Protein AF-A0A0Q9HS92-F1 (afdb_monomer)

pLDDT: mean 76.42, std 17.5, range [39.0, 96.06]

Structure (mmCIF, N/CA/C/O backbone):
data_AF-A0A0Q9HS92-F1
#
_entry.id   AF-A0A0Q9HS92-F1
#
loop_
_atom_site.group_PDB
_atom_site.id
_atom_site.type_symbol
_atom_site.label_atom_id
_atom_site.label_alt_id
_atom_site.label_comp_id
_atom_site.label_asym_id
_atom_site.label_entity_id
_atom_site.label_seq_id
_atom_site.pdbx_PDB_ins_code
_atom_site.Cartn_x
_atom_site.Cartn_y
_atom_site.Cartn_z
_atom_site.occupancy
_atom_site.B_iso_or_equiv
_atom_site.auth_seq_id
_atom_site.auth_comp_id
_atom_site.auth_asym_id
_atom_site.auth_atom_id
_atom_site.pdbx_PDB_model_num
ATOM 1 N N . MET A 1 1 ? 25.343 27.371 7.744 1.00 40.22 1 MET A N 1
ATOM 2 C CA . MET A 1 1 ? 24.075 26.756 7.301 1.00 40.22 1 MET A CA 1
ATOM 3 C C . MET A 1 1 ? 24.129 25.307 7.742 1.00 40.22 1 MET A C 1
ATOM 5 O O . MET A 1 1 ? 25.080 24.631 7.381 1.00 40.22 1 MET A O 1
ATOM 9 N N . SER A 1 2 ? 23.231 24.892 8.635 1.00 44.06 2 SER A N 1
ATOM 10 C CA . SER A 1 2 ? 23.207 23.528 9.172 1.00 44.06 2 SER A CA 1
ATOM 11 C C . SER A 1 2 ? 22.471 22.638 8.180 1.00 44.06 2 SER A C 1
ATOM 13 O O . SER A 1 2 ? 21.306 22.900 7.894 1.00 44.06 2 SER A O 1
ATOM 15 N N . ILE A 1 3 ? 23.149 21.631 7.636 1.00 43.81 3 ILE A N 1
ATOM 16 C CA . ILE A 1 3 ? 22.512 20.588 6.833 1.00 43.81 3 ILE A CA 1
ATOM 17 C C . ILE A 1 3 ? 21.849 19.653 7.845 1.00 43.81 3 ILE A C 1
ATOM 19 O O . ILE A 1 3 ? 22.536 18.981 8.612 1.00 43.81 3 ILE A O 1
ATOM 23 N N . SER A 1 4 ? 20.523 19.697 7.935 1.00 39.50 4 SER A N 1
ATOM 24 C CA . SER A 1 4 ? 19.773 18.700 8.698 1.00 39.50 4 SER A CA 1
ATOM 25 C C . SER A 1 4 ? 19.992 17.328 8.052 1.00 39.50 4 SER A C 1
ATOM 27 O O . SER A 1 4 ? 19.950 17.252 6.822 1.00 39.50 4 SER A O 1
ATOM 29 N N . PRO A 1 5 ? 20.210 16.248 8.824 1.00 45.06 5 PRO A N 1
ATOM 30 C CA . PRO A 1 5 ? 20.205 14.907 8.258 1.00 45.06 5 PRO A CA 1
ATOM 31 C C . PRO A 1 5 ? 18.816 14.651 7.667 1.00 45.06 5 PRO A C 1
ATOM 33 O O . PRO A 1 5 ? 17.815 14.690 8.385 1.00 45.06 5 PRO A O 1
ATOM 36 N N . MET A 1 6 ? 18.750 14.456 6.350 1.00 45.31 6 MET A N 1
ATOM 37 C CA . MET A 1 6 ? 17.564 13.911 5.698 1.00 45.31 6 MET A CA 1
ATOM 38 C C . MET A 1 6 ? 17.391 12.509 6.274 1.00 45.31 6 MET A C 1
ATOM 40 O O . MET A 1 6 ? 18.280 11.673 6.136 1.00 45.31 6 MET A O 1
ATOM 44 N N . ALA A 1 7 ? 16.313 12.281 7.019 1.00 49.25 7 ALA A N 1
ATOM 45 C CA . ALA A 1 7 ? 15.985 10.943 7.479 1.00 49.25 7 ALA A CA 1
ATOM 46 C C . ALA A 1 7 ? 15.823 10.051 6.238 1.00 49.25 7 ALA A C 1
ATOM 48 O O . ALA A 1 7 ? 14.990 10.348 5.385 1.00 49.25 7 ALA A O 1
ATOM 49 N N . GLU A 1 8 ? 16.646 9.010 6.123 1.00 54.28 8 GLU A N 1
ATOM 50 C CA . GLU A 1 8 ? 16.580 8.021 5.045 1.00 54.28 8 GLU A CA 1
ATOM 51 C C . GLU A 1 8 ? 15.210 7.332 5.086 1.00 54.28 8 GLU A C 1
ATOM 53 O O . GLU A 1 8 ? 14.957 6.451 5.916 1.00 54.28 8 GLU A O 1
ATOM 58 N N . SER A 1 9 ? 14.281 7.765 4.232 1.00 57.53 9 SER A N 1
ATOM 59 C CA . SER A 1 9 ? 13.028 7.038 4.055 1.00 57.53 9 SER A CA 1
ATOM 60 C C . SER A 1 9 ? 13.346 5.701 3.390 1.00 57.53 9 SER A C 1
ATOM 62 O O . SER A 1 9 ? 13.921 5.663 2.310 1.00 57.53 9 SER A O 1
ATOM 64 N N . LYS A 1 10 ? 12.960 4.590 4.028 1.00 71.00 10 LYS A N 1
ATOM 65 C CA . LYS A 1 10 ? 13.141 3.225 3.490 1.00 71.00 10 LYS A CA 1
ATOM 66 C C . LYS A 1 10 ? 12.086 2.839 2.451 1.00 71.00 10 LYS A C 1
ATOM 68 O O . LYS A 1 10 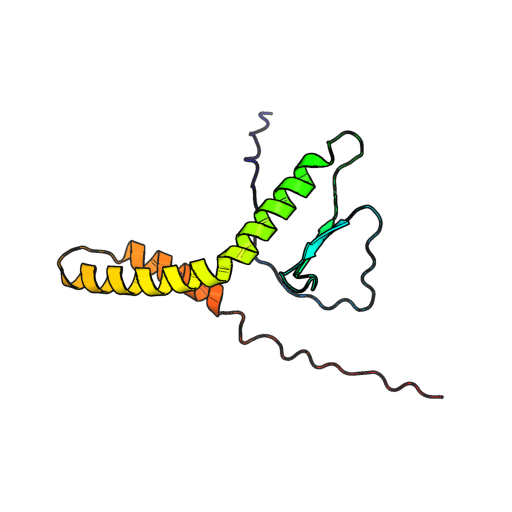? 12.043 1.689 2.025 1.00 71.00 10 LYS A O 1
ATOM 73 N N . HIS A 1 11 ? 11.181 3.756 2.126 1.00 74.94 11 HIS A N 1
ATOM 74 C CA . HIS A 1 11 ? 10.033 3.519 1.266 1.00 74.94 11 HIS A CA 1
ATOM 75 C C . HIS A 1 11 ? 9.757 4.748 0.416 1.00 74.94 11 HIS A C 1
ATOM 77 O O . HIS A 1 11 ? 9.928 5.883 0.874 1.00 74.94 11 HIS A O 1
ATOM 83 N N . THR A 1 12 ? 9.223 4.512 -0.776 1.00 74.12 12 THR A N 1
ATOM 84 C CA . THR A 1 12 ? 8.822 5.604 -1.656 1.00 74.12 12 THR A CA 1
ATOM 85 C C . THR A 1 12 ? 7.573 6.281 -1.101 1.00 74.12 12 THR A C 1
ATOM 87 O O . THR A 1 12 ? 6.546 5.640 -0.861 1.00 74.12 12 THR A O 1
ATOM 90 N N . GLU A 1 13 ? 7.662 7.591 -0.885 1.00 79.00 13 GLU A N 1
ATOM 91 C CA . GLU A 1 13 ? 6.562 8.385 -0.345 1.00 79.00 13 GLU A CA 1
ATOM 92 C C . GLU A 1 13 ? 5.372 8.426 -1.323 1.00 79.00 13 GLU A C 1
ATOM 94 O O . GLU A 1 13 ? 5.530 8.420 -2.545 1.00 79.00 13 GLU A O 1
ATOM 99 N N . GLY A 1 14 ? 4.153 8.419 -0.781 1.00 75.69 14 GLY A N 1
ATOM 100 C CA . GLY A 1 14 ? 2.914 8.573 -1.550 1.00 75.69 14 GLY A CA 1
ATOM 101 C C . GLY A 1 14 ? 2.446 10.034 -1.651 1.00 75.69 14 GLY A C 1
ATOM 10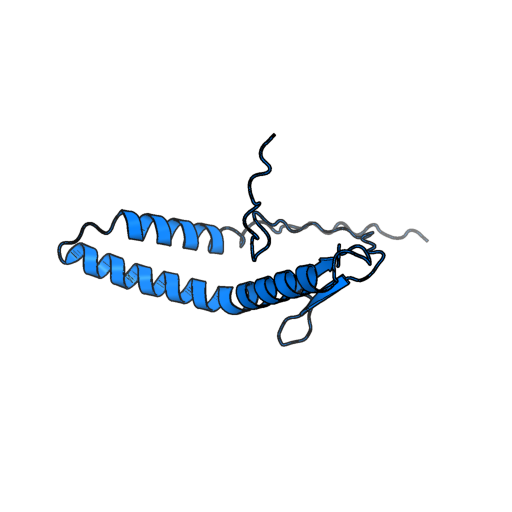2 O O . GLY A 1 14 ? 3.049 10.914 -1.036 1.00 75.69 14 GLY A O 1
ATOM 103 N N . PRO A 1 15 ? 1.319 10.308 -2.343 1.00 80.62 15 PRO A N 1
ATOM 104 C CA . PRO A 1 15 ? 0.427 9.353 -3.010 1.00 80.62 15 PRO A CA 1
ATOM 105 C C . PRO A 1 15 ? 0.942 8.897 -4.386 1.00 80.62 15 PRO A C 1
ATOM 107 O O . PRO A 1 15 ? 1.519 9.681 -5.135 1.00 80.62 15 PRO A O 1
ATOM 110 N N . TRP A 1 16 ? 0.692 7.634 -4.741 1.00 81.12 16 TRP A N 1
ATOM 111 C CA . TRP A 1 16 ? 1.017 7.083 -6.063 1.00 81.12 16 TRP A CA 1
ATOM 112 C C . TRP A 1 16 ? -0.196 7.179 -6.994 1.00 81.12 16 TRP A C 1
ATOM 114 O O . TRP A 1 16 ? -1.336 7.044 -6.551 1.00 81.12 16 TRP A O 1
ATOM 124 N N . HIS A 1 17 ? 0.045 7.404 -8.283 1.00 82.69 17 HIS A N 1
ATOM 125 C CA . HIS A 1 17 ? -0.984 7.432 -9.322 1.00 82.69 17 HIS A CA 1
ATOM 126 C C . HIS A 1 17 ? -0.568 6.538 -10.493 1.00 82.69 17 HIS A C 1
ATOM 128 O O . HIS A 1 17 ? 0.618 6.294 -10.708 1.00 82.69 17 HIS A O 1
ATOM 134 N N . VAL A 1 18 ? -1.553 6.041 -11.240 1.00 84.75 18 VAL A N 1
ATOM 135 C CA . VAL A 1 18 ? -1.328 5.242 -12.448 1.00 84.75 18 VAL A CA 1
ATOM 136 C C . VAL A 1 18 ? -1.525 6.141 -13.660 1.00 84.75 18 VAL A C 1
ATOM 138 O O . VAL A 1 18 ? -2.599 6.711 -13.839 1.00 84.75 18 VAL A O 1
ATOM 141 N N . GLU A 1 19 ? -0.503 6.241 -14.504 1.00 87.31 19 GLU A N 1
ATOM 142 C CA . GLU A 1 19 ? -0.573 6.944 -15.783 1.00 87.31 19 GLU A CA 1
ATOM 143 C C . GLU A 1 19 ? -0.244 5.974 -16.920 1.00 87.31 19 GLU A C 1
ATOM 145 O O . GLU A 1 19 ? 0.777 5.283 -16.900 1.00 87.31 19 GLU A O 1
ATOM 150 N N . TYR A 1 20 ? -1.116 5.914 -17.929 1.00 87.44 20 TYR A N 1
ATOM 151 C CA . TYR A 1 20 ? -0.821 5.185 -19.155 1.00 87.44 20 TYR A CA 1
ATOM 152 C C . TYR A 1 20 ? -0.017 6.077 -20.098 1.00 87.44 20 TYR A C 1
ATOM 154 O O . TYR A 1 20 ? -0.526 7.076 -20.602 1.00 87.44 20 TYR A O 1
ATOM 162 N N . SER A 1 21 ? 1.219 5.677 -20.385 1.00 87.31 21 SER A N 1
ATOM 163 C CA . SER A 1 21 ? 2.061 6.342 -21.374 1.00 87.31 21 SER A CA 1
ATOM 164 C C . SER A 1 21 ? 2.447 5.353 -22.479 1.00 87.31 21 SER A C 1
ATOM 166 O O . SER A 1 21 ? 3.320 4.508 -22.264 1.00 87.31 21 SER A O 1
ATOM 168 N N . PRO A 1 22 ? 1.837 5.438 -23.682 1.00 88.38 22 PRO A N 1
ATOM 169 C CA . PRO A 1 22 ? 2.133 4.518 -24.787 1.00 88.38 22 PRO A CA 1
ATOM 170 C C . PRO A 1 22 ? 3.565 4.672 -25.317 1.00 88.38 22 PRO A C 1
ATOM 172 O O . PRO 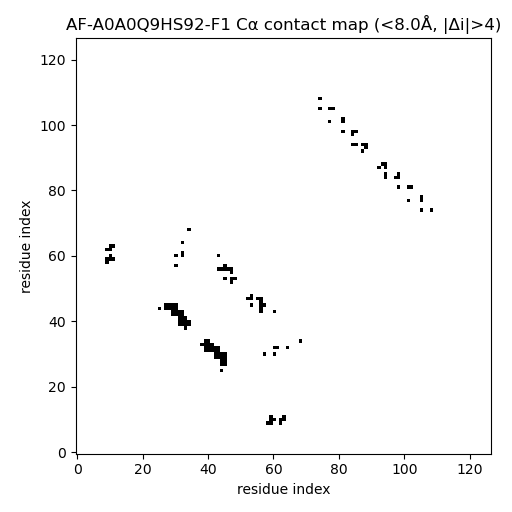A 1 22 ? 4.080 3.792 -25.999 1.00 88.38 22 PRO A O 1
ATOM 175 N N . ASN A 1 23 ? 4.211 5.795 -24.998 1.00 90.25 23 ASN A N 1
ATOM 176 C CA . ASN A 1 23 ? 5.542 6.154 -25.471 1.00 90.25 23 ASN A CA 1
ATOM 177 C C . ASN A 1 23 ? 6.591 6.137 -24.352 1.00 90.25 23 ASN A C 1
ATOM 179 O O . ASN A 1 23 ? 7.669 6.710 -24.527 1.00 90.25 23 ASN A O 1
ATOM 183 N N . PHE A 1 24 ? 6.300 5.510 -23.207 1.00 84.00 24 PHE A N 1
ATOM 184 C CA . PHE A 1 24 ? 7.259 5.427 -22.112 1.00 84.00 24 PHE A CA 1
ATOM 185 C C . PHE A 1 24 ? 8.543 4.717 -22.563 1.00 84.00 24 PHE A C 1
ATOM 187 O O . PHE A 1 24 ? 8.521 3.584 -23.049 1.00 84.00 24 PHE A O 1
ATOM 194 N N . ARG A 1 25 ? 9.683 5.396 -22.400 1.00 82.81 25 ARG A N 1
ATOM 195 C CA . ARG A 1 25 ? 11.016 4.837 -22.641 1.00 82.81 25 ARG A CA 1
ATOM 196 C C . ARG A 1 25 ? 11.913 5.170 -21.457 1.00 82.81 25 ARG A C 1
ATOM 198 O O . ARG A 1 25 ? 12.199 6.338 -21.221 1.00 82.81 25 ARG A O 1
ATOM 205 N N . SER A 1 26 ? 12.392 4.142 -20.765 1.00 79.31 26 SER A N 1
ATOM 206 C CA . SER A 1 26 ? 13.465 4.277 -19.778 1.00 79.31 26 SER A CA 1
ATOM 207 C C . SER A 1 26 ? 14.827 4.113 -20.465 1.00 79.31 26 SER A C 1
ATOM 209 O O . SER A 1 26 ? 14.973 3.286 -21.369 1.00 79.31 26 SER A O 1
ATOM 211 N N . ARG A 1 27 ? 15.822 4.910 -20.065 1.00 79.62 27 ARG A N 1
ATOM 212 C CA . ARG A 1 27 ? 17.233 4.749 -20.452 1.00 79.62 27 ARG A CA 1
ATOM 213 C C . ARG A 1 27 ? 18.055 4.578 -19.178 1.00 79.62 27 ARG A C 1
ATOM 215 O O . ARG A 1 27 ? 17.885 5.363 -18.256 1.00 79.62 27 ARG A O 1
ATOM 222 N N . GLY A 1 28 ? 18.970 3.611 -19.171 1.00 80.62 28 GLY A N 1
ATOM 223 C CA . GLY A 1 28 ? 19.799 3.286 -18.007 1.00 80.62 28 GLY A CA 1
ATOM 224 C C . GLY A 1 28 ? 19.345 2.013 -17.295 1.00 80.62 28 GLY A C 1
ATOM 225 O O . GLY A 1 28 ? 18.489 1.280 -17.797 1.00 80.62 28 GLY A O 1
ATOM 226 N N . ASN A 1 29 ? 19.950 1.746 -16.140 1.00 82.56 29 ASN A N 1
ATOM 227 C CA . ASN A 1 29 ? 19.597 0.603 -15.306 1.00 82.56 29 ASN A CA 1
ATOM 228 C C . ASN A 1 29 ? 18.246 0.858 -14.615 1.00 82.56 29 ASN A C 1
ATOM 230 O O . ASN A 1 29 ? 17.908 1.976 -14.229 1.00 82.56 29 ASN A O 1
ATOM 234 N N . THR A 1 30 ? 17.417 -0.176 -14.505 1.00 85.69 30 THR A N 1
ATOM 235 C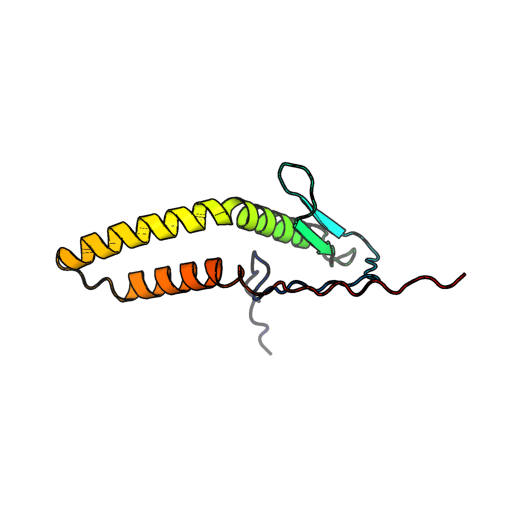 CA . THR A 1 30 ? 16.093 -0.094 -13.875 1.00 85.69 30 THR A CA 1
ATOM 236 C C . THR A 1 30 ? 15.839 -1.387 -13.118 1.00 85.69 30 THR A C 1
ATOM 238 O O . THR A 1 30 ? 15.954 -2.475 -13.684 1.00 85.69 30 THR A O 1
ATOM 241 N N . HIS A 1 31 ? 15.467 -1.272 -11.849 1.00 86.88 31 HIS A N 1
ATOM 242 C CA . HIS A 1 31 ? 14.953 -2.385 -11.071 1.00 86.88 31 HIS A CA 1
ATOM 243 C C . HIS A 1 31 ? 13.490 -2.626 -11.440 1.00 86.88 31 HIS A C 1
ATOM 245 O O . HIS A 1 31 ? 12.692 -1.695 -11.551 1.00 86.88 31 HIS A O 1
ATOM 251 N N . ILE A 1 32 ? 13.126 -3.890 -11.632 1.00 89.31 32 ILE A N 1
ATOM 252 C CA . ILE A 1 32 ? 11.749 -4.287 -11.921 1.00 89.31 32 ILE A CA 1
ATOM 253 C C . ILE A 1 32 ? 11.246 -5.086 -10.725 1.00 89.31 32 ILE A C 1
ATOM 255 O O . ILE A 1 32 ? 11.773 -6.158 -10.424 1.00 89.31 32 ILE A O 1
ATOM 259 N N . VAL A 1 33 ? 10.219 -4.570 -10.053 1.00 89.81 33 VAL A N 1
ATOM 260 C CA . VAL A 1 33 ? 9.519 -5.289 -8.987 1.00 89.81 33 VAL A CA 1
ATOM 261 C C . VAL A 1 33 ? 8.499 -6.208 -9.644 1.00 89.81 33 VAL A C 1
ATOM 263 O O . VAL A 1 33 ? 7.602 -5.749 -10.351 1.00 89.81 33 VAL A O 1
ATOM 266 N N . LEU A 1 34 ? 8.654 -7.510 -9.428 1.00 92.12 34 LEU A N 1
ATOM 267 C CA . LEU A 1 34 ? 7.814 -8.553 -10.011 1.00 92.12 34 LEU A CA 1
ATOM 268 C C . LEU A 1 34 ? 6.923 -9.186 -8.938 1.00 92.12 34 LEU A C 1
ATOM 270 O O . LEU A 1 34 ? 7.353 -9.351 -7.797 1.00 92.12 34 LEU A O 1
ATOM 274 N N . ASN A 1 35 ? 5.708 -9.588 -9.310 1.00 90.38 35 ASN A N 1
ATOM 275 C CA . ASN A 1 35 ? 4.869 -10.434 -8.461 1.00 90.38 35 ASN A CA 1
ATOM 276 C C . ASN A 1 35 ? 5.303 -11.920 -8.528 1.00 90.38 35 ASN A C 1
ATOM 278 O O . ASN A 1 35 ? 6.242 -12.277 -9.247 1.00 90.38 35 ASN A O 1
ATOM 282 N N . GLY A 1 36 ? 4.599 -12.799 -7.802 1.00 87.25 36 GLY A N 1
ATOM 283 C CA . GLY A 1 36 ? 4.876 -14.245 -7.785 1.00 87.25 36 GLY A CA 1
ATOM 284 C C . GLY A 1 36 ? 4.804 -14.926 -9.161 1.00 87.25 36 GLY A C 1
ATOM 285 O O . GLY A 1 36 ? 5.553 -15.867 -9.416 1.00 87.25 36 GLY A O 1
ATOM 286 N N . ASP A 1 37 ? 3.990 -14.392 -10.072 1.00 93.00 37 ASP A N 1
ATOM 287 C CA . ASP A 1 37 ? 3.817 -14.877 -11.449 1.00 93.00 37 ASP A CA 1
ATOM 288 C C . ASP A 1 37 ? 4.760 -14.190 -12.457 1.00 93.00 37 ASP A C 1
ATOM 290 O O . ASP A 1 37 ? 4.680 -14.421 -13.663 1.00 93.00 37 ASP A O 1
ATOM 294 N N . ARG A 1 38 ? 5.686 -13.353 -11.972 1.00 89.75 38 ARG A N 1
ATOM 295 C CA . ARG A 1 38 ? 6.641 -12.563 -12.768 1.00 89.75 38 ARG A CA 1
ATOM 296 C C . ARG A 1 38 ? 6.009 -11.480 -13.651 1.00 89.75 38 ARG A C 1
ATOM 298 O O . ARG A 1 38 ? 6.646 -11.024 -14.601 1.00 89.75 38 ARG A O 1
ATOM 305 N N . TYR A 1 39 ? 4.809 -11.013 -13.316 1.00 90.06 39 TYR A N 1
ATOM 306 C CA . TYR A 1 39 ? 4.256 -9.783 -13.880 1.00 90.06 39 TYR A CA 1
ATOM 307 C C . TYR A 1 39 ? 4.866 -8.549 -13.194 1.00 90.06 39 TYR A C 1
ATOM 309 O O . TYR A 1 39 ? 5.021 -8.548 -11.968 1.00 90.06 39 TYR A O 1
ATOM 317 N N . PRO A 1 40 ? 5.216 -7.493 -13.953 1.00 89.94 40 PRO A N 1
ATOM 318 C CA . PRO A 1 40 ? 5.768 -6.267 -13.389 1.00 89.94 40 PRO A CA 1
ATOM 319 C C . PRO A 1 40 ? 4.709 -5.496 -12.597 1.00 89.94 40 PRO A C 1
ATOM 321 O O . PRO A 1 40 ? 3.655 -5.153 -13.126 1.00 89.94 40 PRO A O 1
ATOM 324 N N . ALA A 1 41 ? 5.020 -5.212 -11.333 1.00 87.62 41 ALA A N 1
ATOM 325 C CA . ALA A 1 41 ? 4.209 -4.397 -10.432 1.00 87.62 41 ALA A CA 1
ATOM 326 C C . ALA A 1 41 ? 4.722 -2.949 -10.343 1.00 87.62 41 ALA A C 1
ATOM 328 O O . ALA A 1 41 ? 3.928 -2.027 -10.189 1.00 87.62 41 ALA A O 1
ATOM 329 N N . ALA A 1 42 ? 6.039 -2.744 -10.457 1.00 88.12 42 ALA A N 1
ATOM 330 C CA . ALA A 1 42 ? 6.655 -1.419 -10.492 1.00 88.12 42 ALA A CA 1
ATOM 331 C C . ALA A 1 42 ? 7.988 -1.440 -11.255 1.00 88.12 42 ALA A C 1
ATOM 333 O O . ALA A 1 42 ? 8.686 -2.458 -11.290 1.00 88.12 42 ALA A O 1
ATOM 334 N N . MET A 1 43 ? 8.353 -0.298 -11.836 1.00 87.19 43 MET A N 1
ATOM 335 C CA . MET A 1 43 ? 9.670 -0.050 -12.424 1.00 87.19 43 MET A CA 1
ATOM 336 C C . MET A 1 43 ? 10.332 1.082 -11.643 1.00 87.19 43 MET A C 1
ATOM 338 O O . MET A 1 43 ? 9.788 2.182 -11.584 1.00 87.19 43 MET A O 1
ATOM 342 N N . VAL A 1 44 ? 11.487 0.806 -11.042 1.00 85.31 44 VAL A N 1
ATOM 343 C CA . VAL A 1 44 ? 12.237 1.757 -10.220 1.00 85.31 44 VAL A CA 1
ATOM 344 C C . VAL A 1 44 ? 13.556 2.053 -10.934 1.00 85.31 44 VAL A C 1
ATOM 346 O O . VAL A 1 44 ? 14.405 1.162 -11.021 1.00 85.31 44 VAL A O 1
ATOM 349 N N . PRO A 1 45 ? 13.737 3.242 -11.529 1.00 81.00 45 PRO A N 1
ATOM 350 C CA . PRO A 1 45 ? 15.029 3.630 -12.095 1.00 81.00 45 PRO A CA 1
ATOM 351 C C . PRO A 1 45 ? 16.134 3.523 -11.036 1.00 81.00 45 PRO A C 1
ATOM 353 O O . PRO A 1 45 ? 15.954 3.966 -9.904 1.00 81.00 45 PRO A O 1
ATOM 356 N N . ALA A 1 46 ? 17.274 2.943 -11.413 1.00 77.19 46 ALA A N 1
ATOM 357 C CA . ALA A 1 46 ? 18.472 2.979 -10.585 1.00 77.19 46 ALA A CA 1
ATOM 358 C C . ALA A 1 46 ? 19.091 4.372 -10.768 1.00 77.19 46 ALA A C 1
ATOM 360 O O . ALA A 1 46 ? 19.796 4.616 -11.747 1.00 77.19 46 ALA A O 1
ATOM 361 N N . TRP A 1 47 ? 18.710 5.325 -9.912 1.00 66.88 47 TRP A N 1
ATOM 362 C CA . TRP A 1 47 ? 19.155 6.725 -9.995 1.00 66.88 47 TRP A CA 1
ATOM 363 C C . TRP A 1 47 ? 20.601 6.940 -9.540 1.00 66.88 47 TRP A C 1
ATOM 365 O O . TRP A 1 47 ? 21.076 8.075 -9.550 1.00 66.88 47 TRP A O 1
ATOM 375 N N . ASP A 1 48 ? 21.305 5.879 -9.170 1.00 62.72 48 ASP A N 1
ATOM 376 C CA . ASP A 1 48 ? 22.617 5.996 -8.560 1.00 62.72 48 ASP A CA 1
ATOM 377 C C . ASP A 1 48 ? 23.642 6.406 -9.627 1.00 62.72 48 ASP A C 1
ATOM 379 O O . ASP A 1 48 ? 23.854 5.725 -10.639 1.00 62.72 48 ASP A O 1
ATOM 383 N N . ALA A 1 49 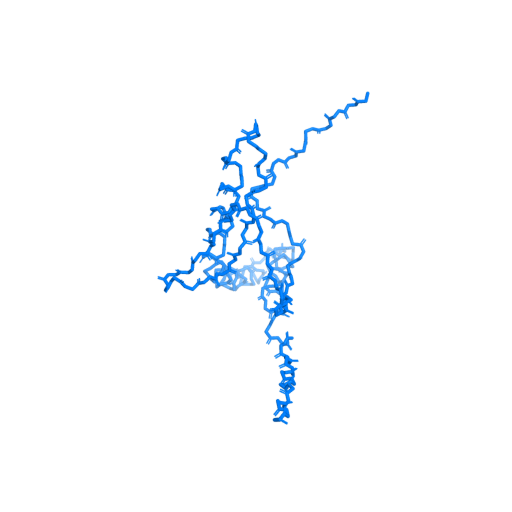? 24.269 7.570 -9.428 1.00 55.69 49 ALA A N 1
ATOM 384 C CA . ALA A 1 49 ? 25.455 7.924 -10.188 1.00 55.69 49 ALA A CA 1
ATOM 385 C C . ALA A 1 49 ? 26.542 6.870 -9.895 1.00 55.69 49 ALA A C 1
ATOM 387 O O . ALA A 1 49 ? 26.578 6.333 -8.787 1.00 55.69 49 ALA A O 1
ATOM 388 N N . PRO A 1 50 ? 27.473 6.587 -10.828 1.00 56.09 50 PRO A N 1
ATOM 389 C CA . PRO A 1 50 ? 28.510 5.562 -10.642 1.00 56.09 50 PRO A CA 1
ATOM 390 C C . PRO A 1 50 ? 29.352 5.702 -9.358 1.00 56.09 50 PRO A C 1
ATOM 392 O O . PRO A 1 50 ? 30.051 4.763 -8.986 1.00 56.09 50 PRO A O 1
ATOM 395 N N . GLU A 1 51 ? 29.314 6.870 -8.709 1.00 54.53 51 GLU A N 1
ATOM 396 C CA . GLU A 1 51 ? 30.067 7.213 -7.499 1.00 54.53 51 GLU A CA 1
ATOM 397 C C . GLU A 1 51 ? 29.224 7.180 -6.204 1.00 54.53 51 GLU A C 1
ATOM 399 O O . GLU A 1 51 ? 29.811 7.170 -5.124 1.00 54.53 51 GLU A O 1
ATOM 404 N N . ASP A 1 52 ? 27.888 7.094 -6.290 1.00 55.88 52 ASP A N 1
ATOM 405 C CA . ASP A 1 52 ? 26.967 7.175 -5.136 1.00 55.88 52 ASP A CA 1
ATOM 406 C C . ASP A 1 52 ? 26.505 5.799 -4.611 1.00 55.88 52 ASP A C 1
ATOM 408 O O . ASP A 1 52 ? 25.820 5.712 -3.594 1.00 55.88 52 ASP A O 1
ATOM 412 N N . GLY A 1 53 ? 26.950 4.717 -5.260 1.00 52.78 53 GLY A N 1
ATOM 413 C CA . GLY A 1 53 ? 26.688 3.335 -4.860 1.00 52.78 53 GLY A CA 1
ATOM 414 C C . GLY A 1 53 ? 25.302 2.849 -5.284 1.00 52.78 53 GLY A C 1
ATOM 415 O O . GLY A 1 53 ? 24.293 3.296 -4.757 1.00 52.78 53 GLY A O 1
ATOM 416 N N . GLU A 1 54 ? 25.263 1.853 -6.177 1.00 58.44 54 GLU A N 1
ATOM 417 C CA . GLU A 1 54 ? 24.042 1.163 -6.657 1.00 58.44 54 GLU A CA 1
ATOM 418 C C . GLU A 1 54 ? 23.209 0.466 -5.546 1.00 58.44 54 GLU A C 1
ATOM 420 O O . GLU A 1 54 ? 22.245 -0.252 -5.817 1.00 58.44 54 GLU A O 1
ATOM 425 N N . GLU A 1 55 ? 23.619 0.591 -4.284 1.00 62.78 55 GLU A N 1
ATOM 426 C CA . GLU A 1 55 ? 23.067 -0.140 -3.145 1.00 62.78 55 GLU A CA 1
ATOM 427 C C . GLU A 1 55 ? 21.762 0.500 -2.640 1.00 62.78 55 GLU A C 1
ATOM 429 O O . GLU A 1 55 ? 20.818 -0.215 -2.302 1.00 62.78 55 GLU A O 1
ATOM 434 N N . TYR A 1 56 ? 21.643 1.833 -2.686 1.00 68.38 56 TYR A N 1
ATOM 435 C CA . TYR A 1 56 ? 20.498 2.548 -2.114 1.00 68.38 56 TYR A CA 1
ATOM 436 C C . TYR A 1 56 ? 19.199 2.356 -2.910 1.00 68.38 56 TYR A C 1
ATOM 438 O O . TYR A 1 56 ? 18.161 2.038 -2.319 1.00 68.38 56 TYR A O 1
ATOM 446 N N . ALA A 1 57 ? 19.233 2.478 -4.244 1.00 73.62 57 ALA A N 1
ATOM 447 C CA . ALA A 1 57 ? 18.032 2.288 -5.062 1.00 73.62 57 ALA A CA 1
ATOM 448 C C . ALA A 1 57 ? 17.538 0.830 -5.038 1.00 73.62 57 ALA A C 1
ATOM 450 O O . ALA A 1 57 ? 16.330 0.567 -5.057 1.00 73.62 57 ALA A O 1
ATOM 451 N N . ALA A 1 58 ? 18.461 -0.132 -4.952 1.00 80.88 58 ALA A N 1
ATOM 452 C CA . ALA A 1 58 ? 18.128 -1.546 -4.839 1.00 80.88 58 ALA A CA 1
ATOM 453 C C . ALA A 1 58 ? 17.469 -1.872 -3.487 1.00 80.88 58 ALA A C 1
ATOM 455 O O . ALA A 1 58 ? 16.479 -2.611 -3.443 1.00 80.88 58 ALA A O 1
ATOM 456 N N . GLU A 1 59 ? 17.980 -1.314 -2.387 1.00 84.69 59 GLU A N 1
ATOM 457 C CA . GLU A 1 59 ? 17.402 -1.494 -1.054 1.00 84.69 59 GLU A CA 1
ATOM 458 C C . GLU A 1 59 ? 16.004 -0.883 -0.931 1.00 84.69 59 GLU A C 1
ATOM 460 O O . GLU A 1 59 ? 15.094 -1.552 -0.429 1.00 84.69 59 GLU A O 1
ATOM 465 N N . GLU A 1 60 ? 15.797 0.339 -1.433 1.00 82.88 60 GLU A N 1
ATOM 466 C CA . GLU A 1 60 ? 14.475 0.973 -1.453 1.00 82.88 60 GLU A CA 1
ATOM 467 C C . GLU A 1 60 ? 13.489 0.151 -2.302 1.00 82.88 60 GLU A C 1
ATOM 469 O O . GLU A 1 60 ? 12.371 -0.143 -1.863 1.00 82.88 60 GLU A O 1
ATOM 474 N N . ALA A 1 61 ? 13.909 -0.319 -3.484 1.00 85.75 61 ALA A N 1
ATOM 475 C CA . ALA A 1 61 ? 13.082 -1.170 -4.338 1.00 85.75 61 ALA A CA 1
ATOM 476 C C . ALA A 1 61 ? 12.699 -2.492 -3.647 1.00 85.75 61 ALA A C 1
ATOM 478 O O . ALA A 1 61 ? 11.544 -2.923 -3.728 1.00 85.75 61 ALA A O 1
ATOM 479 N N . LEU A 1 62 ? 13.630 -3.125 -2.925 1.00 89.62 62 LEU A N 1
ATOM 480 C CA . LEU A 1 62 ? 13.361 -4.329 -2.133 1.00 89.62 62 LEU A CA 1
ATOM 481 C C . LEU A 1 62 ? 12.410 -4.053 -0.964 1.00 89.62 62 LEU A C 1
ATOM 483 O O . LEU A 1 62 ? 11.518 -4.861 -0.689 1.00 89.62 62 LEU A O 1
ATOM 487 N N . ALA A 1 63 ? 12.580 -2.930 -0.269 1.00 87.81 63 ALA A N 1
ATOM 488 C CA . ALA A 1 63 ? 11.705 -2.528 0.822 1.00 87.81 63 ALA A CA 1
ATOM 489 C C . ALA A 1 63 ? 10.275 -2.254 0.325 1.00 87.81 63 ALA A C 1
ATOM 491 O O . ALA A 1 63 ? 9.314 -2.740 0.926 1.00 87.81 63 ALA A O 1
ATOM 492 N N . ASN A 1 64 ? 10.129 -1.573 -0.813 1.00 87.19 64 ASN A N 1
ATOM 493 C CA . ASN A 1 64 ? 8.848 -1.376 -1.490 1.00 87.19 64 ASN A CA 1
ATOM 494 C C . ASN A 1 64 ? 8.225 -2.703 -1.942 1.00 87.19 64 ASN A C 1
ATOM 496 O O . ASN A 1 64 ? 7.033 -2.915 -1.736 1.00 87.19 64 ASN A O 1
ATOM 500 N N . ALA A 1 65 ? 9.015 -3.629 -2.496 1.00 90.69 65 ALA A N 1
ATOM 501 C CA . ALA A 1 65 ? 8.525 -4.946 -2.903 1.00 90.69 65 ALA A CA 1
ATOM 502 C C . ALA A 1 65 ? 7.943 -5.734 -1.719 1.00 90.69 65 ALA A C 1
ATOM 504 O O . ALA A 1 65 ? 6.862 -6.313 -1.829 1.00 90.69 65 ALA A O 1
ATOM 505 N N . ARG A 1 66 ? 8.622 -5.714 -0.562 1.00 92.56 66 ARG A N 1
ATOM 506 C CA . ARG A 1 66 ? 8.118 -6.329 0.678 1.00 92.56 66 ARG A CA 1
ATOM 507 C C . ARG A 1 66 ? 6.827 -5.668 1.154 1.00 92.56 66 ARG A C 1
ATOM 509 O O . ARG A 1 66 ? 5.911 -6.373 1.563 1.00 92.56 66 ARG A O 1
ATOM 516 N N . LEU A 1 67 ? 6.747 -4.338 1.086 1.00 89.00 67 LEU A N 1
ATOM 517 C CA . LEU A 1 67 ? 5.555 -3.593 1.486 1.00 89.00 67 LEU A CA 1
ATOM 518 C C . LEU A 1 67 ? 4.352 -3.917 0.587 1.00 89.00 67 LEU A C 1
ATOM 520 O O . LEU A 1 67 ? 3.275 -4.203 1.100 1.00 89.00 67 LEU A O 1
ATOM 524 N N . ILE A 1 68 ? 4.546 -3.936 -0.736 1.00 89.19 68 ILE A N 1
ATOM 525 C CA . ILE A 1 68 ? 3.513 -4.315 -1.713 1.00 89.19 68 ILE A CA 1
ATOM 526 C C . ILE A 1 68 ? 3.039 -5.750 -1.457 1.00 89.19 68 ILE A C 1
ATOM 528 O O . ILE A 1 68 ? 1.837 -5.999 -1.428 1.00 89.19 68 ILE A O 1
ATOM 532 N N . ALA A 1 69 ? 3.970 -6.683 -1.230 1.00 90.94 69 ALA A N 1
ATOM 533 C CA . ALA A 1 69 ? 3.639 -8.079 -0.954 1.00 90.94 69 ALA A CA 1
ATOM 534 C C . ALA A 1 69 ? 2.838 -8.253 0.348 1.00 90.94 69 ALA A C 1
ATOM 536 O O . ALA A 1 69 ? 1.930 -9.076 0.393 1.00 90.94 69 ALA A O 1
ATOM 537 N N . ALA A 1 70 ? 3.142 -7.469 1.387 1.00 91.75 70 ALA A N 1
ATOM 538 C CA . ALA A 1 70 ? 2.436 -7.515 2.666 1.00 91.75 70 ALA A CA 1
ATOM 539 C C . ALA A 1 70 ? 1.099 -6.750 2.663 1.00 91.75 70 ALA A C 1
ATOM 541 O O . ALA A 1 70 ? 0.306 -6.917 3.586 1.00 91.75 70 ALA A O 1
ATOM 542 N N . ALA A 1 71 ? 0.835 -5.898 1.666 1.00 91.38 71 ALA A N 1
ATOM 543 C CA . ALA A 1 71 ? -0.319 -4.998 1.670 1.00 91.38 71 ALA A CA 1
ATOM 544 C C . ALA A 1 71 ? -1.686 -5.708 1.815 1.00 91.38 71 ALA A C 1
ATOM 546 O O . ALA A 1 71 ? -2.493 -5.222 2.611 1.00 91.38 71 ALA A O 1
ATOM 547 N N . PRO A 1 72 ? -1.966 -6.845 1.138 1.00 89.38 72 PRO A N 1
ATOM 548 C CA . PRO A 1 72 ? -3.227 -7.569 1.323 1.00 89.38 72 PRO A CA 1
ATOM 549 C C . PRO A 1 72 ? -3.405 -8.093 2.753 1.00 89.38 72 PRO A C 1
ATOM 551 O O . PRO A 1 72 ? -4.453 -7.884 3.363 1.00 89.38 72 PRO A O 1
ATOM 554 N N . ASP A 1 73 ? -2.362 -8.706 3.315 1.00 94.19 73 ASP A N 1
ATOM 555 C CA . ASP A 1 73 ? -2.393 -9.261 4.671 1.00 94.19 73 ASP A CA 1
ATOM 556 C C . ASP A 1 73 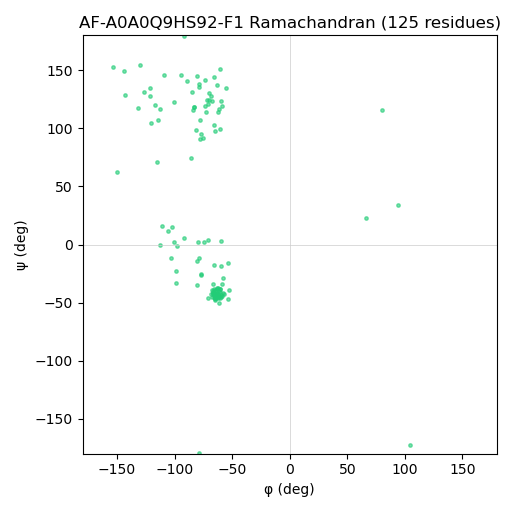? -2.532 -8.152 5.720 1.00 94.19 73 ASP A C 1
ATOM 558 O O . ASP A 1 73 ? -3.296 -8.283 6.674 1.00 94.19 73 ASP A O 1
ATOM 562 N N . LEU A 1 74 ? -1.843 -7.021 5.524 1.00 92.44 74 LEU A N 1
ATOM 563 C CA . LEU A 1 74 ? -1.968 -5.842 6.381 1.00 92.44 74 LEU A CA 1
ATOM 564 C C . LEU A 1 74 ? -3.384 -5.255 6.334 1.00 92.44 74 LEU A C 1
ATOM 566 O O . LEU A 1 74 ? -3.897 -4.828 7.368 1.00 92.44 74 LEU A O 1
ATOM 570 N N . TYR A 1 75 ? -4.026 -5.241 5.164 1.00 93.38 75 TYR A N 1
ATOM 571 C CA . TYR A 1 75 ? -5.403 -4.772 5.018 1.00 93.38 75 TYR A CA 1
ATOM 572 C C . TYR A 1 75 ? -6.397 -5.662 5.777 1.00 93.38 75 TYR A C 1
ATOM 574 O O . TYR A 1 75 ? -7.227 -5.152 6.535 1.00 93.38 75 TYR A O 1
ATOM 582 N N . GLU A 1 76 ? -6.288 -6.985 5.642 1.00 94.69 76 GLU A N 1
ATOM 583 C CA . GLU A 1 76 ? -7.144 -7.925 6.375 1.00 94.69 76 GLU A CA 1
ATOM 584 C C . GLU A 1 76 ? -6.874 -7.895 7.886 1.00 94.69 76 GLU A C 1
ATOM 586 O O . GLU A 1 76 ? -7.817 -7.821 8.678 1.00 94.69 76 GLU A O 1
ATOM 591 N N . ALA A 1 77 ? -5.606 -7.823 8.299 1.00 95.94 77 ALA A N 1
ATOM 592 C CA . ALA A 1 77 ? -5.240 -7.668 9.705 1.00 95.94 77 ALA A CA 1
ATOM 593 C C . ALA A 1 77 ? -5.796 -6.368 10.309 1.00 95.94 77 ALA A C 1
ATOM 595 O O . ALA A 1 77 ? -6.261 -6.365 11.448 1.00 95.94 77 ALA A O 1
ATOM 596 N N . LEU A 1 78 ? -5.804 -5.260 9.556 1.00 95.88 78 LEU A N 1
ATOM 597 C CA . LEU A 1 78 ? -6.414 -4.003 9.999 1.00 95.88 78 LEU A CA 1
ATOM 598 C C . LEU A 1 78 ? -7.935 -4.123 10.159 1.00 95.88 78 LEU A C 1
ATOM 600 O O . LEU A 1 78 ? -8.481 -3.572 11.117 1.00 95.88 78 LEU A O 1
ATOM 604 N N . LYS A 1 79 ? -8.625 -4.854 9.273 1.00 94.62 79 LYS A N 1
ATOM 605 C CA . LYS A 1 79 ? -10.068 -5.130 9.408 1.00 94.62 79 LYS A CA 1
ATOM 606 C C . LYS A 1 79 ? -10.369 -5.940 10.666 1.00 94.62 79 LYS A C 1
ATOM 608 O O . LYS A 1 79 ? -11.299 -5.600 11.398 1.00 94.62 79 LYS A O 1
ATOM 613 N N . GLU A 1 80 ? -9.583 -6.978 10.934 1.00 96.06 80 GLU A N 1
ATOM 614 C CA . GLU A 1 80 ? -9.732 -7.797 12.139 1.00 96.06 80 GLU A CA 1
ATOM 615 C C . GLU A 1 80 ? -9.434 -6.988 13.410 1.00 96.06 80 GLU A C 1
ATOM 617 O O . GLU A 1 80 ? -10.252 -6.953 14.334 1.00 96.06 80 GLU A O 1
ATOM 622 N N . ALA A 1 81 ? -8.323 -6.244 13.418 1.00 94.12 81 ALA A N 1
ATOM 623 C CA . ALA A 1 81 ? -7.941 -5.375 14.527 1.00 94.12 81 ALA A CA 1
ATOM 624 C C . ALA A 1 81 ? -9.024 -4.333 14.828 1.00 94.12 81 ALA A C 1
ATOM 626 O O . ALA A 1 81 ? -9.357 -4.113 15.993 1.00 94.12 81 ALA A O 1
ATOM 627 N N . ARG A 1 82 ? -9.632 -3.735 13.795 1.00 94.25 82 ARG A N 1
ATOM 628 C CA . ARG A 1 82 ? -10.782 -2.837 13.957 1.00 94.25 82 ARG A CA 1
ATOM 629 C C . ARG A 1 82 ? -11.902 -3.503 14.754 1.00 94.25 82 ARG A C 1
ATOM 631 O O . ARG A 1 82 ? -12.431 -2.893 15.677 1.00 94.25 82 ARG A O 1
ATOM 638 N N . GLY A 1 83 ? -12.248 -4.747 14.416 1.00 91.62 83 GLY A N 1
ATOM 639 C CA . GLY A 1 83 ? -13.287 -5.517 15.102 1.00 91.62 83 GLY A CA 1
ATOM 640 C C . GLY A 1 83 ? -12.992 -5.708 16.590 1.00 91.62 83 GLY A C 1
ATOM 641 O O . GLY A 1 83 ? -13.864 -5.479 17.425 1.00 91.62 83 GLY A O 1
ATOM 642 N N . TRP A 1 84 ? -11.750 -6.049 16.940 1.00 91.00 84 TRP A N 1
ATOM 643 C CA . TRP A 1 84 ? -11.338 -6.177 18.343 1.00 91.00 84 TRP A CA 1
ATOM 644 C C . TRP A 1 84 ? -11.383 -4.851 19.099 1.00 91.00 84 TRP A C 1
ATOM 646 O O . TRP A 1 84 ? -11.788 -4.819 20.259 1.00 91.00 84 TRP A O 1
ATOM 656 N N . VAL A 1 85 ? -10.983 -3.756 18.452 1.00 90.19 85 VAL A N 1
ATOM 657 C CA . VAL A 1 85 ? -10.987 -2.427 19.072 1.00 90.19 85 VAL A CA 1
ATOM 658 C C . VAL A 1 85 ? -12.415 -1.946 19.348 1.00 90.19 85 VAL A C 1
ATOM 660 O O . VAL A 1 85 ? -12.653 -1.399 20.424 1.00 90.19 85 VAL A O 1
ATOM 663 N N . VAL A 1 86 ? -13.361 -2.210 18.438 1.00 88.31 86 VAL A N 1
ATOM 664 C CA . VAL A 1 86 ? -14.796 -1.938 18.653 1.00 88.31 86 VAL A CA 1
ATOM 665 C C . VAL A 1 86 ? -15.324 -2.738 19.846 1.00 88.31 86 VAL A C 1
ATOM 667 O O . VAL A 1 86 ? -15.887 -2.159 20.768 1.00 88.31 86 VAL A O 1
ATOM 670 N N . LEU A 1 87 ? -15.065 -4.051 19.893 1.00 85.12 87 LEU A N 1
ATOM 671 C CA . LEU A 1 87 ? -15.483 -4.896 21.023 1.00 85.12 87 LEU A CA 1
ATOM 672 C C . LEU A 1 87 ? -14.890 -4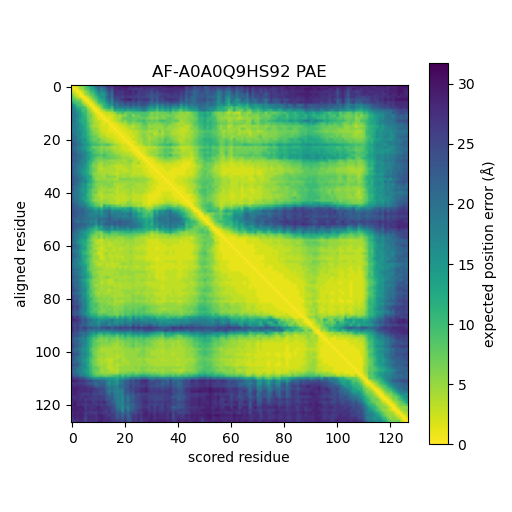.427 22.363 1.00 85.12 87 LEU A C 1
ATOM 674 O O . LEU A 1 87 ? -15.519 -4.569 23.408 1.00 85.12 87 LEU A O 1
ATOM 678 N N . ALA A 1 88 ? -13.671 -3.885 22.350 1.00 82.00 88 ALA A N 1
ATOM 679 C CA . ALA A 1 88 ? -13.014 -3.364 23.543 1.00 82.00 88 ALA A CA 1
ATOM 680 C C . ALA A 1 88 ? -13.535 -1.980 23.979 1.00 82.00 88 ALA A C 1
ATOM 682 O O . ALA A 1 88 ? -13.419 -1.644 25.159 1.00 82.00 88 ALA A O 1
ATOM 683 N N . GLU A 1 89 ? -14.086 -1.178 23.062 1.00 73.75 89 GLU A N 1
ATOM 684 C CA . GLU A 1 89 ? -14.706 0.117 23.379 1.00 73.75 89 GLU A CA 1
ATOM 685 C C . GLU A 1 89 ? -15.977 -0.080 24.215 1.00 73.75 89 GLU A C 1
ATOM 687 O O . GLU A 1 89 ? -16.135 0.557 25.261 1.00 73.75 89 GLU A O 1
ATOM 692 N N . ASP A 1 90 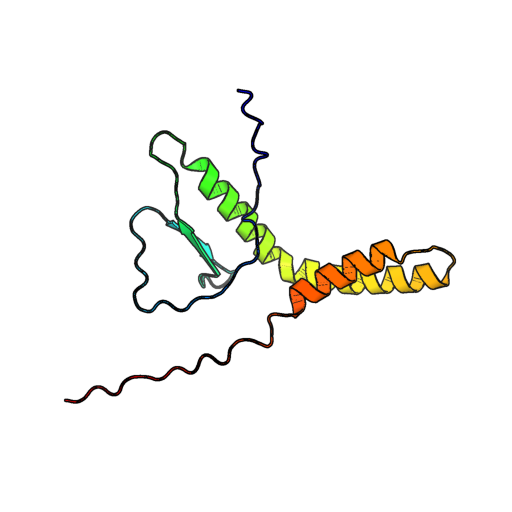? -16.785 -1.082 23.854 1.00 69.56 90 ASP A N 1
ATOM 693 C CA . ASP A 1 90 ? -17.969 -1.516 24.610 1.00 69.56 90 ASP A CA 1
ATOM 694 C C . ASP A 1 90 ? -17.634 -1.978 26.048 1.00 69.56 90 ASP A C 1
ATOM 696 O O . ASP A 1 90 ? -18.506 -2.021 26.918 1.00 69.56 90 ASP A O 1
ATOM 700 N N . LEU A 1 91 ? -16.361 -2.300 26.320 1.00 70.31 91 LEU A N 1
ATOM 701 C CA . LEU A 1 91 ? -15.853 -2.833 27.590 1.00 70.31 91 LEU A CA 1
ATOM 702 C C . LEU A 1 91 ? -15.127 -1.797 28.479 1.00 70.31 91 LEU A C 1
ATOM 704 O O . LEU A 1 91 ? -14.475 -2.199 29.444 1.00 70.31 91 LEU A O 1
ATOM 708 N N . CYS A 1 92 ? -15.270 -0.488 28.212 1.00 58.12 92 CYS A N 1
ATOM 709 C CA . CYS A 1 92 ? -14.794 0.653 29.032 1.00 58.12 92 CYS A CA 1
ATOM 710 C C . CYS A 1 92 ? -13.412 1.259 28.696 1.00 58.12 92 CYS A C 1
ATOM 712 O O . CYS A 1 92 ? -12.724 1.751 29.599 1.00 58.12 92 CYS A O 1
ATOM 714 N N . ARG A 1 93 ? -12.992 1.306 27.425 1.00 73.81 93 ARG A N 1
ATOM 715 C CA . ARG A 1 93 ? -11.860 2.161 27.001 1.00 73.81 93 ARG A CA 1
ATOM 716 C C . ARG A 1 93 ? -12.254 3.066 25.842 1.00 73.81 93 ARG A C 1
ATOM 718 O O . ARG A 1 93 ? -12.770 2.581 24.846 1.00 73.81 93 ARG A O 1
ATOM 725 N N . ASP A 1 94 ? -11.950 4.359 25.955 1.00 83.25 94 ASP A N 1
ATOM 726 C CA . ASP A 1 94 ? -12.001 5.272 24.810 1.00 83.25 94 ASP A CA 1
ATOM 727 C C . ASP A 1 94 ? -10.919 4.860 23.804 1.00 83.25 94 ASP A C 1
ATOM 729 O O . ASP A 1 94 ? -9.725 5.110 24.000 1.00 83.25 94 ASP A O 1
ATOM 733 N N . ASN A 1 95 ? -11.358 4.191 22.742 1.00 86.81 95 ASN A N 1
ATOM 734 C CA . ASN A 1 95 ? -10.513 3.729 21.651 1.00 86.81 95 ASN A CA 1
ATOM 735 C C . ASN A 1 95 ? -10.701 4.574 20.379 1.00 86.81 95 ASN A C 1
ATOM 737 O O . ASN A 1 95 ? -10.181 4.209 19.320 1.00 86.81 95 ASN A O 1
ATOM 741 N N . SER A 1 96 ? -11.384 5.720 20.472 1.00 87.38 96 SER A N 1
ATOM 742 C CA . SER A 1 96 ? -11.755 6.567 19.329 1.00 87.38 96 SER A CA 1
ATOM 743 C C . SER A 1 96 ? -10.564 6.940 18.442 1.00 87.38 96 SER A C 1
ATOM 745 O O . SER A 1 96 ? -10.658 6.912 17.216 1.00 87.38 96 SER A O 1
ATOM 747 N N . LYS A 1 97 ? -9.398 7.219 19.041 1.00 89.81 97 LYS A N 1
ATOM 748 C CA . LYS A 1 97 ? -8.159 7.515 18.301 1.00 89.81 97 LYS A CA 1
ATOM 749 C C . LYS A 1 97 ? -7.636 6.315 17.514 1.00 89.81 97 LYS A C 1
ATOM 751 O O . LYS A 1 97 ? -7.200 6.485 16.380 1.00 89.81 97 LYS A O 1
ATOM 756 N N . ALA A 1 98 ? -7.655 5.122 18.108 1.00 91.19 98 ALA A N 1
ATOM 757 C CA . ALA A 1 98 ? -7.217 3.905 17.430 1.00 91.19 98 ALA A CA 1
ATOM 758 C C . ALA A 1 98 ? -8.158 3.572 16.267 1.00 91.19 98 ALA A C 1
ATOM 760 O O . ALA A 1 98 ? -7.688 3.303 15.163 1.00 91.19 98 ALA A O 1
ATOM 761 N N . LEU A 1 99 ? -9.471 3.684 16.488 1.00 92.00 99 LEU A N 1
ATOM 762 C CA . LEU A 1 99 ? -10.475 3.508 15.441 1.00 92.00 99 LEU A CA 1
ATOM 763 C C . LEU A 1 99 ? -10.294 4.520 14.310 1.00 92.00 99 LEU A C 1
ATOM 765 O O . LEU A 1 99 ? -10.237 4.113 13.158 1.00 92.00 99 LEU A O 1
ATOM 769 N N . ALA A 1 100 ? -10.086 5.804 14.616 1.00 93.00 100 ALA A N 1
ATOM 770 C CA . ALA A 1 100 ? -9.849 6.828 13.599 1.00 93.00 100 ALA A CA 1
ATOM 771 C C . ALA A 1 100 ? -8.593 6.550 12.750 1.00 93.00 100 ALA A C 1
ATOM 773 O O . ALA A 1 100 ? -8.600 6.777 11.538 1.00 93.00 100 ALA A O 1
ATOM 774 N N . LEU A 1 101 ? -7.515 6.040 13.361 1.00 93.38 101 LEU A N 1
ATOM 775 C CA . LEU A 1 101 ? -6.298 5.652 12.639 1.00 93.38 101 LEU A CA 1
ATOM 776 C C . LEU A 1 101 ? -6.536 4.444 11.727 1.00 93.38 101 LEU A C 1
ATOM 778 O O . LEU A 1 101 ? -6.126 4.471 10.565 1.00 93.38 101 LEU A O 1
ATOM 782 N N . ILE A 1 102 ? -7.214 3.411 12.232 1.00 94.88 102 ILE A N 1
ATOM 783 C CA . ILE A 1 102 ? -7.540 2.209 11.457 1.00 94.88 102 ILE A CA 1
ATOM 784 C C . ILE A 1 102 ? -8.499 2.557 10.313 1.00 94.88 102 ILE A C 1
ATOM 786 O O . ILE A 1 102 ? -8.243 2.185 9.172 1.00 94.88 102 ILE A O 1
ATOM 790 N N . ASP A 1 103 ? -9.544 3.340 10.580 1.00 94.00 103 ASP A N 1
ATOM 791 C CA . ASP A 1 103 ? -10.515 3.787 9.579 1.00 94.00 103 ASP A CA 1
ATOM 792 C C . ASP A 1 103 ? -9.849 4.628 8.490 1.00 94.00 103 ASP A C 1
ATOM 794 O O . ASP A 1 103 ? -10.134 4.445 7.305 1.00 94.00 103 ASP A O 1
ATOM 798 N N . SER A 1 104 ? -8.904 5.500 8.857 1.00 92.38 104 SER A N 1
ATOM 799 C CA . SER A 1 104 ? -8.111 6.254 7.884 1.00 92.38 104 SER A CA 1
ATOM 800 C C . SER A 1 104 ? -7.261 5.331 7.006 1.00 92.38 104 SER A C 1
ATOM 802 O O . SER A 1 104 ? -7.233 5.507 5.787 1.00 92.38 104 SER A O 1
ATOM 804 N N . ALA A 1 105 ? -6.594 4.331 7.592 1.00 91.69 105 ALA A N 1
ATOM 805 C CA . ALA A 1 105 ? -5.775 3.373 6.849 1.00 91.69 105 ALA A CA 1
ATOM 806 C C . ALA A 1 105 ? -6.617 2.496 5.906 1.00 91.69 105 ALA A C 1
ATOM 808 O O . ALA A 1 105 ? -6.281 2.357 4.730 1.00 91.69 105 ALA A O 1
ATOM 809 N N . LEU A 1 106 ? -7.746 1.970 6.388 1.00 92.38 106 LEU A N 1
ATOM 810 C CA . LEU A 1 106 ? -8.680 1.172 5.592 1.00 92.38 106 LEU A CA 1
ATOM 811 C C . LEU A 1 106 ? -9.306 1.990 4.460 1.00 92.38 106 LEU A C 1
ATOM 813 O O . LEU A 1 106 ? -9.424 1.493 3.339 1.00 92.38 106 LEU A O 1
ATOM 817 N N . SER A 1 107 ? -9.658 3.251 4.722 1.00 90.44 107 SER A N 1
ATOM 818 C CA . SER A 1 107 ? -10.178 4.159 3.694 1.00 90.44 107 SER A CA 1
ATOM 819 C C . SER A 1 107 ? -9.143 4.396 2.597 1.00 90.44 107 SER A C 1
ATOM 821 O O . SER A 1 107 ? -9.474 4.288 1.423 1.00 90.44 107 SER A O 1
ATOM 823 N N . LYS A 1 108 ? -7.875 4.641 2.960 1.00 85.31 108 LYS A N 1
ATOM 824 C CA . LYS A 1 108 ? -6.778 4.808 1.989 1.00 85.31 108 LYS A CA 1
ATOM 825 C C . LYS A 1 108 ? -6.534 3.556 1.143 1.00 85.31 108 LYS A C 1
ATOM 827 O O . LYS A 1 108 ? -6.221 3.683 -0.033 1.00 85.31 108 LYS A O 1
ATOM 832 N N . ALA A 1 109 ? -6.664 2.368 1.731 1.00 86.38 109 ALA A N 1
ATOM 833 C CA . ALA A 1 109 ? -6.452 1.107 1.023 1.00 86.38 109 ALA A CA 1
ATOM 834 C C . ALA A 1 109 ? -7.630 0.714 0.109 1.00 86.38 109 ALA A C 1
ATOM 836 O O . ALA A 1 109 ? -7.426 0.011 -0.875 1.00 86.38 109 ALA A O 1
ATOM 837 N N . SER A 1 110 ? -8.854 1.163 0.416 1.00 82.06 110 SER A N 1
ATOM 838 C CA . SER A 1 110 ? -10.073 0.786 -0.320 1.00 82.06 110 SER A CA 1
ATOM 839 C C . SER A 1 110 ? -10.538 1.809 -1.362 1.00 82.06 110 SER A C 1
ATOM 841 O O . SER A 1 110 ? -11.209 1.429 -2.320 1.00 82.06 110 SER A O 1
ATOM 843 N N . SER A 1 111 ? -10.161 3.087 -1.243 1.00 62.41 111 SER A N 1
ATOM 844 C CA . SER A 1 111 ? -10.652 4.170 -2.113 1.00 62.41 111 SER A CA 1
ATOM 845 C C . SER A 1 111 ? -10.131 4.158 -3.562 1.00 62.41 111 SER A C 1
ATOM 847 O O . SER A 1 111 ? -10.466 5.055 -4.332 1.00 62.41 111 SER A O 1
ATOM 849 N N . LEU A 1 112 ? -9.354 3.147 -3.969 1.00 52.97 112 LEU A N 1
ATOM 850 C CA . LEU A 1 112 ? -8.784 3.013 -5.319 1.00 52.97 112 LEU A CA 1
ATOM 851 C C . LEU A 1 112 ? -9.535 2.033 -6.241 1.00 52.97 112 LEU A C 1
ATOM 853 O O . LEU A 1 112 ? -9.133 1.860 -7.388 1.00 52.97 112 LEU A O 1
ATOM 857 N N . ALA A 1 113 ? -10.635 1.417 -5.795 1.00 46.84 113 ALA A N 1
ATOM 858 C CA . ALA A 1 113 ? -11.390 0.478 -6.635 1.00 46.84 113 ALA A CA 1
ATOM 859 C C . ALA A 1 113 ? -12.314 1.142 -7.685 1.00 46.84 113 ALA A C 1
ATOM 861 O O . ALA A 1 113 ? -12.793 0.447 -8.578 1.00 46.84 113 ALA A O 1
ATOM 862 N N . GLU A 1 114 ? -12.566 2.459 -7.626 1.00 40.62 114 GLU A N 1
ATOM 863 C CA . GLU A 1 114 ? -13.617 3.103 -8.447 1.00 40.62 114 GLU A CA 1
ATOM 864 C C . GLU A 1 114 ? -13.133 4.070 -9.545 1.00 40.62 114 GLU A C 1
ATOM 866 O O . GLU A 1 114 ? -13.951 4.579 -10.309 1.00 40.62 114 GLU A O 1
ATOM 871 N N . SER A 1 115 ? -11.828 4.301 -9.725 1.00 43.78 115 SER A N 1
ATOM 872 C CA . SER A 1 115 ? -11.327 5.212 -10.771 1.00 43.78 115 SER A CA 1
ATOM 873 C C . SER A 1 115 ? -10.500 4.488 -11.836 1.00 43.78 115 SER A C 1
ATOM 875 O O . SER A 1 115 ? -9.282 4.636 -11.908 1.00 43.78 115 SER A O 1
ATOM 877 N N . SER A 1 116 ? -11.143 3.686 -12.684 1.00 42.25 116 SER A N 1
ATOM 878 C CA . SER A 1 116 ? -10.535 3.207 -13.936 1.00 42.25 116 SER A CA 1
ATOM 879 C C . SER A 1 116 ? -11.590 2.961 -15.012 1.00 42.25 116 SER A C 1
ATOM 881 O O . SER A 1 116 ? -11.744 1.859 -15.527 1.00 42.25 116 SER A O 1
ATOM 883 N N . SER A 1 117 ? -12.299 4.016 -15.415 1.00 39.00 117 SER A N 1
ATOM 884 C CA . SER A 1 117 ? -12.837 4.084 -16.776 1.00 39.00 117 SER A CA 1
ATOM 885 C C . SER A 1 117 ? -11.751 4.650 -17.694 1.00 39.00 117 SER A C 1
ATOM 887 O O . SER A 1 117 ? -11.788 5.818 -18.081 1.00 39.00 117 SER A O 1
ATOM 889 N N . VAL A 1 118 ? -10.744 3.835 -18.018 1.00 45.31 118 VAL A N 1
ATOM 890 C CA . VAL A 1 118 ? -9.839 4.148 -19.129 1.00 45.31 118 VAL A CA 1
ATOM 891 C C . VAL A 1 118 ? -10.597 3.820 -20.411 1.00 45.31 118 VAL A C 1
ATOM 893 O O . VAL A 1 118 ? -10.650 2.674 -20.854 1.00 45.31 118 VAL A O 1
ATOM 896 N N . THR A 1 119 ? -11.235 4.830 -20.999 1.00 44.41 119 THR A N 1
ATOM 897 C CA . THR A 1 119 ? -11.720 4.768 -22.379 1.00 44.41 119 THR A CA 1
ATOM 898 C C . THR A 1 119 ? -10.515 4.663 -23.306 1.00 44.41 119 THR A C 1
ATOM 900 O O . THR A 1 119 ? -9.860 5.656 -23.616 1.00 44.41 119 THR A O 1
ATOM 903 N N . SER A 1 120 ? -10.202 3.437 -23.723 1.00 44.19 120 SER A N 1
ATOM 904 C CA . SER A 1 120 ? -9.262 3.162 -24.805 1.00 44.19 120 SER A CA 1
ATOM 905 C C . SER A 1 120 ? -9.946 3.477 -26.137 1.00 44.19 120 SER A C 1
ATOM 907 O O . SER A 1 120 ? -10.640 2.640 -26.710 1.00 44.19 120 SER A O 1
ATOM 909 N N . SER A 1 121 ? -9.787 4.707 -26.619 1.00 47.38 121 SER A N 1
ATOM 910 C CA . SER A 1 121 ? -10.106 5.046 -28.006 1.00 47.38 121 SER A CA 1
ATOM 911 C C . SER A 1 121 ? -8.921 4.628 -28.874 1.00 47.38 121 SER A C 1
ATOM 913 O O . SER A 1 121 ? -7.907 5.322 -28.933 1.00 47.38 121 SER A O 1
ATOM 915 N N . ARG A 1 122 ? -9.030 3.455 -29.503 1.00 48.62 122 ARG A N 1
ATOM 916 C CA . ARG A 1 122 ? -8.089 2.955 -30.513 1.00 48.62 122 ARG A CA 1
ATOM 917 C C . ARG A 1 122 ? -8.260 3.789 -31.795 1.00 48.62 122 ARG A C 1
ATOM 919 O O . ARG A 1 122 ? -9.375 3.797 -32.311 1.00 48.62 122 ARG A O 1
ATOM 926 N N . PRO A 1 123 ? -7.234 4.484 -32.318 1.00 52.91 123 PRO A N 1
ATOM 927 C CA . PRO A 1 123 ? -7.348 5.101 -33.633 1.00 52.91 123 PRO A CA 1
ATOM 928 C C . PRO A 1 123 ? -7.359 3.996 -34.697 1.00 52.91 123 PRO A C 1
ATOM 930 O O . PRO A 1 123 ? -6.551 3.067 -34.647 1.00 52.91 123 PRO A O 1
ATOM 933 N N . GLU A 1 124 ? -8.333 4.066 -35.599 1.00 54.78 124 GLU A N 1
ATOM 934 C CA . GLU A 1 124 ? -8.422 3.211 -36.780 1.00 54.78 124 GL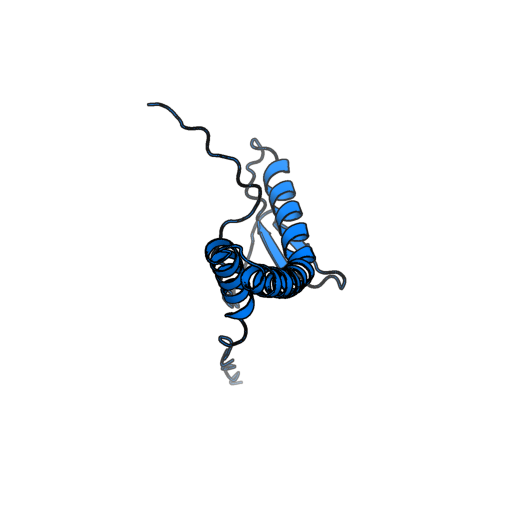U A CA 1
ATOM 935 C C . GLU A 1 124 ? -7.276 3.569 -37.736 1.00 54.78 124 GLU A C 1
ATOM 937 O O . GLU A 1 124 ? -7.045 4.740 -38.036 1.00 54.78 124 GLU A O 1
ATOM 942 N N . GLU A 1 125 ? -6.516 2.556 -38.148 1.00 53.84 125 GLU A N 1
ATOM 943 C CA . GLU A 1 125 ? -5.528 2.662 -39.218 1.00 53.84 125 GLU A CA 1
ATOM 944 C C . GLU A 1 125 ? -6.293 2.754 -40.547 1.00 53.84 125 GLU A C 1
ATOM 946 O O . GLU A 1 125 ? -6.987 1.807 -40.921 1.00 53.84 125 GLU A O 1
ATOM 951 N N . GLU A 1 126 ? -6.205 3.897 -41.230 1.00 52.78 126 GLU A N 1
ATOM 952 C CA . GLU A 1 126 ? -6.580 4.009 -42.642 1.00 52.78 126 GLU A CA 1
ATOM 953 C C . GLU A 1 126 ? -5.392 3.580 -43.519 1.00 52.78 126 GLU A C 1
ATOM 955 O O . GLU A 1 126 ? -4.250 3.990 -43.290 1.00 52.78 126 GLU A O 1
ATOM 960 N N . GLU A 1 127 ? -5.718 2.706 -44.473 1.00 53.47 127 GLU A N 1
ATOM 961 C CA . GLU A 1 127 ? -4.878 2.044 -45.486 1.00 53.47 127 GLU A CA 1
ATOM 962 C C . GLU A 1 127 ? -4.267 3.003 -46.523 1.00 53.47 127 GLU A C 1
ATOM 964 O O . GLU A 1 127 ? -4.966 3.947 -46.963 1.00 53.47 127 GLU A O 1
#

Solvent-accessible surface area (backbone atoms only — not comparable to full-atom values): 8395 Å² total; per-residue (Å²): 135,85,82,72,83,76,77,83,70,63,50,84,82,75,88,84,81,91,78,92,59,99,79,74,75,90,83,81,62,63,48,73,40,58,48,99,88,65,49,79,76,45,78,44,67,48,78,52,49,97,86,70,46,75,59,59,51,52,50,32,51,51,43,40,46,52,49,63,70,43,43,66,60,52,52,53,50,47,55,52,50,49,53,54,49,54,61,44,35,81,72,79,42,94,41,65,68,59,48,52,53,46,52,52,52,52,46,67,73,56,72,70,80,79,81,75,87,76,81,80,81,76,81,81,85,82,132

Sequence (127 aa):
MSISPMAESKHTEGPWHVEYSPNFRSRGNTHIVLNGDRYPAAMVPAWDAPEDGEEYAAEEALANARLIAAAPDLYEALKEARGWVVLAEDLCRDNSKALALIDSALSKASSLAESSSVTSSRPEEEE

Mean predicted aligned error: 11.73 Å

Foldseek 3Di:
DDDDPPPLDLEDDDDDDDDDDPPDDDDADWDFQADPVRDGPDIQHQPDDPPRDSPSSVRSSVSHSVCVVCVVVVLVVLVVVLVVLVVVVVVDDDCVVVNVVSVVVNCVSPVPPPPDPPPPPDDDDDD

Secondary structure (DSSP, 8-state):
---------SS--S-------TT----S-EEEEE-TT--EEEEEE----TTT-THHHHHHHHHHHHHHHHHHHHHHHHHHHHHHHHHHHTTT---HHHHHHHHHHHHHHHTTSS-------PPP---

Radius of gyration: 20.83 Å; Cα contacts (8 Å, |Δi|>4): 73; chains: 1; bounding box: 48×42×74 Å